Protein AF-A0AA37MUD4-F1 (afdb_monomer_lite)

Foldseek 3Di:
DDQDLVNVLVVCVVVVQVQLSVCVVVLVVVCVVVVPDPVVSVVVSVVSSVVVVVVVCVVVPPPPPPPPPPPDDDPPPDDDPPDDDDDDDDDDDD

pLDDT: mean 76.11, std 21.42, range [36.28, 96.69]

Sequence (94 aa):
MTTTLPDIERALRLLHMSGVRDTLETRVLQAQGSQQPFLETFALILQDELDRRRSRLIEHPISSPDSRRSSRLPKSTGPSTRSCHGKPVSRCIP

Structure (mmCIF, N/CA/C/O backbone):
data_AF-A0AA37MUD4-F1
#
_entry.id   AF-A0AA37MUD4-F1
#
loop_
_atom_site.group_PDB
_atom_site.id
_atom_site.type_symbol
_atom_site.label_atom_id
_atom_site.label_alt_id
_atom_site.label_comp_id
_atom_site.label_asym_id
_atom_site.label_entity_id
_atom_site.label_seq_id
_atom_site.pdbx_PDB_ins_code
_atom_site.Cartn_x
_atom_site.Cartn_y
_atom_site.Cartn_z
_atom_site.occupancy
_atom_site.B_iso_or_equiv
_atom_site.auth_seq_id
_atom_site.auth_comp_id
_atom_site.auth_asym_id
_atom_site.auth_atom_id
_atom_site.pdbx_PDB_model_num
ATOM 1 N N . MET A 1 1 ? -7.889 -16.679 13.704 1.00 57.31 1 MET A N 1
ATOM 2 C CA . MET A 1 1 ? -6.478 -16.382 13.388 1.00 57.31 1 MET A CA 1
ATOM 3 C C . MET A 1 1 ? -6.344 -14.878 13.281 1.00 57.31 1 MET A C 1
ATOM 5 O O . MET A 1 1 ? -6.875 -14.309 12.338 1.00 57.31 1 MET A O 1
ATOM 9 N N . THR A 1 2 ? -5.744 -14.233 14.278 1.00 67.62 2 THR A N 1
ATOM 10 C CA . THR A 1 2 ? -5.464 -12.791 14.262 1.00 67.62 2 THR A CA 1
ATOM 11 C C . THR A 1 2 ? -4.088 -12.603 13.642 1.00 67.62 2 THR A C 1
ATOM 13 O O . THR A 1 2 ? -3.091 -13.010 14.227 1.00 67.62 2 THR A O 1
ATOM 16 N N . THR A 1 3 ? -4.028 -12.054 12.434 1.00 84.06 3 THR A N 1
ATOM 17 C CA 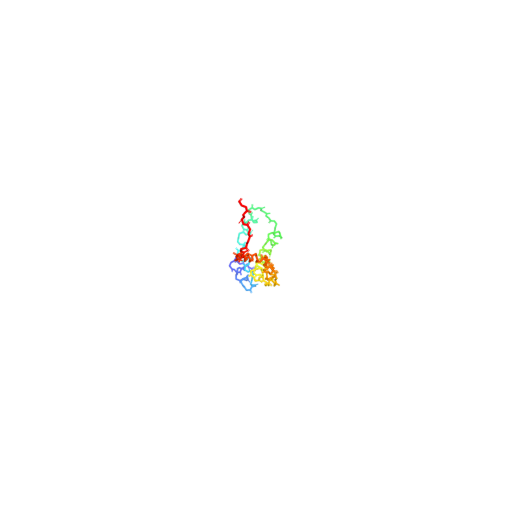. THR A 1 3 ? -2.762 -11.709 11.780 1.00 84.06 3 THR A CA 1
ATOM 18 C C . THR A 1 3 ? -2.300 -10.357 12.296 1.00 84.06 3 THR A C 1
ATOM 20 O O . THR A 1 3 ? -3.036 -9.375 12.184 1.00 84.06 3 THR A O 1
ATOM 23 N N . THR A 1 4 ? -1.106 -10.301 12.875 1.00 91.31 4 THR A N 1
ATOM 24 C CA . THR A 1 4 ? -0.523 -9.038 13.340 1.00 91.31 4 THR A CA 1
ATOM 25 C C . THR A 1 4 ? 0.115 -8.277 12.172 1.00 91.31 4 THR A C 1
ATOM 27 O O . THR A 1 4 ? 0.390 -8.858 11.121 1.00 91.31 4 THR A O 1
ATOM 30 N N . LEU A 1 5 ? 0.374 -6.975 12.334 1.00 88.31 5 LEU A N 1
ATOM 31 C CA . LEU A 1 5 ? 1.057 -6.168 11.311 1.00 88.31 5 LEU A CA 1
ATOM 32 C C . LEU A 1 5 ? 2.423 -6.773 10.890 1.00 88.31 5 LEU A C 1
ATOM 34 O O . LEU A 1 5 ? 2.650 -6.918 9.688 1.00 88.31 5 LEU A O 1
ATOM 38 N N . PRO A 1 6 ? 3.275 -7.270 11.813 1.00 91.25 6 PRO A N 1
ATOM 39 C CA . PRO A 1 6 ? 4.496 -7.995 11.445 1.00 91.25 6 PRO A CA 1
ATOM 40 C C . PRO A 1 6 ? 4.267 -9.265 10.609 1.00 91.25 6 PRO A C 1
ATOM 42 O O . PRO A 1 6 ? 5.086 -9.601 9.745 1.00 91.25 6 PRO A O 1
ATOM 45 N N . ASP A 1 7 ? 3.169 -9.989 10.846 1.00 94.06 7 ASP A N 1
ATOM 46 C CA . ASP A 1 7 ? 2.827 -11.179 10.057 1.00 94.06 7 ASP A CA 1
ATOM 47 C C . ASP A 1 7 ? 2.424 -10.792 8.635 1.00 94.06 7 ASP A C 1
ATOM 49 O O . ASP A 1 7 ? 2.830 -11.452 7.674 1.00 94.06 7 ASP A O 1
ATOM 53 N N . ILE A 1 8 ? 1.691 -9.684 8.497 1.00 93.38 8 ILE A N 1
ATOM 54 C CA . ILE A 1 8 ? 1.322 -9.107 7.204 1.00 93.38 8 ILE A CA 1
ATOM 55 C C . ILE A 1 8 ? 2.585 -8.684 6.445 1.00 93.38 8 ILE A C 1
ATOM 57 O O . ILE A 1 8 ? 2.765 -9.080 5.298 1.00 93.38 8 ILE A O 1
ATOM 61 N N . GLU A 1 9 ? 3.523 -7.978 7.076 1.00 92.94 9 GL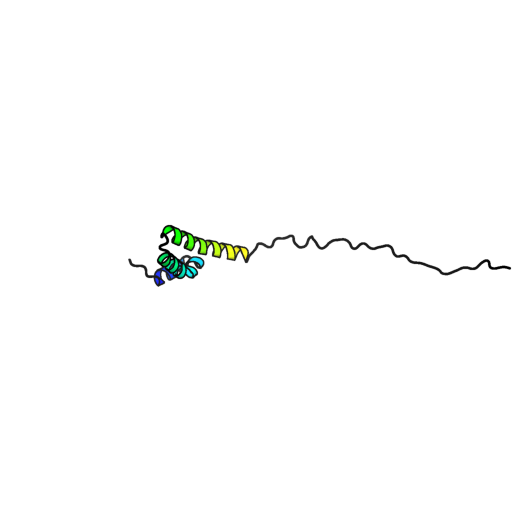U A N 1
ATOM 62 C CA . GLU A 1 9 ? 4.796 -7.607 6.441 1.00 92.94 9 GLU A CA 1
ATOM 63 C C . GLU A 1 9 ? 5.634 -8.820 6.019 1.00 92.94 9 GLU A C 1
ATOM 65 O O . GLU A 1 9 ? 6.284 -8.815 4.967 1.00 92.94 9 GLU A O 1
ATOM 70 N N . ARG A 1 10 ? 5.643 -9.888 6.830 1.00 94.31 10 ARG A N 1
ATOM 71 C CA . ARG A 1 10 ? 6.281 -11.156 6.456 1.00 94.31 10 ARG A CA 1
ATOM 72 C C . ARG A 1 10 ? 5.603 -11.765 5.228 1.00 94.31 10 ARG A C 1
ATOM 74 O O . ARG A 1 10 ? 6.316 -12.143 4.301 1.00 94.31 10 ARG A O 1
ATOM 81 N N . ALA A 1 11 ? 4.275 -11.811 5.183 1.00 94.94 11 ALA A N 1
ATOM 82 C CA . ALA A 1 11 ? 3.535 -12.306 4.025 1.00 94.94 11 ALA A CA 1
ATOM 83 C C . ALA A 1 11 ? 3.801 -11.462 2.765 1.00 94.94 11 ALA A C 1
ATOM 85 O O . ALA A 1 11 ? 4.082 -12.010 1.702 1.00 94.94 11 ALA A O 1
ATOM 86 N N . LEU A 1 12 ? 3.823 -10.133 2.887 1.00 95.25 12 LEU A N 1
ATOM 87 C CA . LEU A 1 12 ? 4.124 -9.220 1.779 1.00 95.25 12 LEU A CA 1
ATOM 88 C C . LEU A 1 12 ? 5.544 -9.407 1.236 1.00 95.25 12 LEU A C 1
ATOM 90 O O . LEU A 1 12 ? 5.751 -9.335 0.024 1.00 95.25 12 LEU A O 1
ATOM 94 N N . ARG A 1 13 ? 6.518 -9.706 2.109 1.00 94.56 13 ARG A N 1
ATOM 95 C CA . ARG A 1 13 ? 7.871 -10.099 1.681 1.00 94.56 13 ARG A CA 1
ATOM 96 C C . ARG A 1 13 ? 7.854 -11.376 0.849 1.00 94.56 13 ARG A C 1
ATOM 98 O O . ARG A 1 13 ? 8.511 -11.398 -0.183 1.00 94.56 13 ARG A O 1
ATOM 105 N N . LEU A 1 14 ? 7.103 -12.399 1.258 1.00 96.06 14 LEU A N 1
ATOM 106 C CA . LEU A 1 14 ? 6.987 -13.661 0.512 1.00 96.06 14 LEU A CA 1
ATOM 107 C C . LEU A 1 14 ? 6.294 -13.479 -0.847 1.00 96.06 14 LEU A C 1
ATOM 109 O O . LEU A 1 14 ? 6.643 -14.151 -1.809 1.00 96.06 14 LEU A O 1
ATOM 113 N N . LEU A 1 15 ? 5.352 -12.539 -0.941 1.00 95.31 15 LEU A N 1
ATOM 114 C CA . LEU A 1 15 ? 4.634 -12.203 -2.176 1.00 95.31 15 LEU A CA 1
ATOM 115 C C . LEU A 1 15 ? 5.383 -11.200 -3.074 1.00 95.31 15 LEU A C 1
ATOM 117 O O . LEU A 1 15 ? 4.862 -10.793 -4.112 1.00 95.31 15 LEU A O 1
ATOM 121 N N . HIS A 1 16 ? 6.589 -10.780 -2.679 1.00 94.75 16 HIS A N 1
ATOM 122 C CA . HIS A 1 16 ? 7.395 -9.758 -3.359 1.00 94.75 16 HIS A CA 1
ATOM 123 C C . HIS A 1 16 ? 6.674 -8.405 -3.533 1.00 94.75 16 HIS A C 1
ATOM 125 O O . HIS A 1 16 ? 7.033 -7.613 -4.404 1.00 94.75 16 HIS A O 1
ATOM 131 N N . MET A 1 17 ? 5.694 -8.105 -2.676 1.00 95.81 17 MET A N 1
ATOM 132 C CA . MET A 1 17 ? 4.900 -6.873 -2.720 1.00 95.81 17 MET A CA 1
ATOM 133 C C . MET A 1 17 ? 5.597 -5.742 -1.958 1.00 95.81 17 MET A C 1
ATOM 135 O O . MET A 1 17 ? 5.133 -5.267 -0.921 1.00 95.81 17 MET A O 1
ATOM 139 N N . SER A 1 18 ? 6.784 -5.366 -2.437 1.00 93.38 18 SER A N 1
ATOM 140 C CA . SER A 1 18 ? 7.633 -4.372 -1.770 1.00 93.38 18 SER A CA 1
ATOM 141 C C . SER A 1 18 ? 7.014 -2.971 -1.722 1.00 93.38 18 SER A C 1
ATOM 143 O O . SER A 1 18 ? 7.231 -2.266 -0.746 1.00 93.38 18 SER A O 1
ATOM 145 N N . GLY A 1 19 ? 6.248 -2.560 -2.737 1.00 94.25 19 GLY A N 1
ATOM 146 C CA . GLY A 1 19 ? 5.521 -1.287 -2.759 1.00 94.25 19 GLY A CA 1
ATOM 147 C C . GLY A 1 19 ? 4.494 -1.217 -1.640 1.00 94.25 19 GLY A C 1
ATOM 148 O O . GLY A 1 19 ? 4.588 -0.327 -0.805 1.00 94.25 19 GLY A O 1
ATOM 149 N N . VAL A 1 20 ? 3.624 -2.227 -1.545 1.00 96.38 20 VAL A N 1
ATOM 150 C CA . VAL A 1 20 ? 2.650 -2.329 -0.447 1.00 96.38 20 VAL A CA 1
ATOM 151 C C . VAL A 1 20 ? 3.336 -2.334 0.907 1.00 96.38 20 VAL A C 1
ATOM 153 O O . VAL A 1 20 ? 2.927 -1.604 1.795 1.00 96.38 20 VAL A O 1
ATOM 156 N N . ARG A 1 21 ? 4.381 -3.147 1.089 1.00 95.88 21 ARG A N 1
ATOM 157 C CA . ARG A 1 21 ? 5.078 -3.237 2.379 1.00 95.88 21 ARG A CA 1
ATOM 158 C C . ARG A 1 21 ? 5.612 -1.880 2.837 1.00 95.88 21 ARG A C 1
ATOM 160 O O . ARG A 1 21 ? 5.519 -1.568 4.015 1.00 95.88 21 ARG A O 1
ATOM 167 N N . ASP A 1 22 ? 6.160 -1.096 1.915 1.00 94.81 22 ASP A N 1
ATOM 168 C CA . ASP A 1 22 ? 6.781 0.183 2.248 1.00 94.81 22 ASP A CA 1
ATOM 169 C C . ASP A 1 22 ? 5.732 1.299 2.481 1.00 94.81 22 ASP A C 1
ATOM 171 O O . ASP A 1 22 ? 6.039 2.277 3.159 1.00 94.81 22 ASP A O 1
ATOM 175 N N . THR A 1 23 ? 4.495 1.162 1.972 1.00 96.38 23 THR A N 1
ATOM 176 C CA . THR A 1 23 ? 3.411 2.155 2.152 1.00 96.38 23 THR A CA 1
ATOM 177 C C . THR A 1 23 ? 2.273 1.706 3.075 1.00 96.38 23 THR A C 1
ATOM 179 O O . THR A 1 23 ? 1.406 2.512 3.404 1.00 96.38 23 THR A O 1
ATOM 182 N N . LEU A 1 24 ? 2.254 0.450 3.530 1.00 94.88 24 LEU A N 1
ATOM 183 C CA . LEU A 1 24 ? 1.133 -0.130 4.278 1.00 94.88 24 LEU A CA 1
ATOM 184 C C . LEU A 1 24 ? 0.780 0.688 5.523 1.00 94.88 24 LEU A C 1
ATOM 186 O O . LEU A 1 24 ? -0.374 1.068 5.705 1.00 94.88 24 LEU A O 1
ATOM 190 N N . GLU A 1 25 ? 1.767 0.966 6.373 1.00 94.31 25 GLU A N 1
ATOM 191 C CA . GLU A 1 25 ? 1.543 1.655 7.645 1.00 94.31 25 GLU A CA 1
ATOM 192 C C . GLU A 1 25 ? 1.035 3.086 7.428 1.00 94.31 25 GLU A C 1
ATOM 194 O O . GLU A 1 25 ? 0.063 3.511 8.053 1.00 94.31 25 GLU A O 1
ATOM 199 N N . THR A 1 26 ? 1.616 3.811 6.468 1.00 95.56 26 THR A N 1
ATOM 200 C CA . THR A 1 26 ? 1.204 5.185 6.158 1.00 95.56 26 THR A CA 1
ATOM 201 C C . THR A 1 26 ? -0.195 5.237 5.547 1.00 95.56 26 THR A C 1
ATOM 203 O O . THR A 1 26 ? -0.994 6.084 5.946 1.00 95.56 26 THR A O 1
ATOM 206 N N . ARG A 1 27 ? -0.541 4.305 4.648 1.00 94.69 27 ARG A N 1
ATOM 207 C CA . ARG A 1 27 ? -1.888 4.185 4.063 1.00 94.69 27 ARG A CA 1
ATOM 208 C C . ARG A 1 27 ? -2.944 3.846 5.112 1.00 94.69 27 ARG A C 1
ATOM 210 O O . ARG A 1 27 ? -4.037 4.405 5.067 1.00 94.69 27 ARG A O 1
ATOM 217 N N . VAL A 1 28 ? -2.620 2.980 6.073 1.00 93.94 28 VAL A N 1
ATOM 218 C CA . VAL A 1 28 ? -3.524 2.634 7.181 1.00 93.94 28 VAL A CA 1
ATOM 219 C C . VAL A 1 28 ? -3.759 3.838 8.093 1.00 93.94 28 VAL A C 1
ATOM 221 O O . VAL A 1 28 ? -4.911 4.147 8.391 1.00 93.94 28 VAL A O 1
ATOM 224 N N . LEU A 1 29 ? -2.702 4.552 8.492 1.00 95.50 29 LEU A N 1
ATOM 225 C CA . LEU A 1 29 ? -2.829 5.757 9.319 1.00 95.50 29 LEU A CA 1
ATOM 226 C C . LEU A 1 29 ? -3.648 6.851 8.618 1.00 95.50 29 LEU A C 1
ATOM 228 O O . LEU A 1 29 ? -4.513 7.471 9.235 1.00 95.50 29 LEU A O 1
ATOM 232 N N . GLN A 1 30 ? -3.420 7.058 7.318 1.00 95.00 30 GLN A N 1
ATOM 233 C CA . GLN A 1 30 ? -4.200 7.999 6.512 1.00 95.00 30 GLN A CA 1
ATOM 234 C C . GLN A 1 30 ? -5.675 7.608 6.460 1.00 95.00 30 GLN A C 1
ATOM 236 O O . GLN A 1 30 ? -6.526 8.445 6.746 1.00 95.00 30 GLN A O 1
ATOM 241 N N . ALA A 1 31 ? -5.974 6.343 6.161 1.00 96.00 31 ALA A N 1
ATOM 242 C CA . ALA A 1 31 ? -7.342 5.848 6.072 1.00 96.00 31 ALA A CA 1
ATOM 243 C C . ALA A 1 31 ? -8.104 5.977 7.394 1.00 96.00 31 ALA A C 1
ATOM 245 O O . ALA A 1 31 ? -9.286 6.313 7.401 1.00 96.00 31 ALA A O 1
ATOM 246 N N . GLN A 1 32 ? -7.425 5.755 8.521 1.00 94.19 32 GLN A N 1
ATOM 247 C CA . GLN A 1 32 ? -8.003 5.966 9.846 1.00 94.19 32 GLN A CA 1
ATOM 248 C C . GLN A 1 32 ? -8.314 7.446 10.097 1.00 94.19 32 GLN A C 1
ATOM 250 O O . GLN A 1 32 ? -9.403 7.766 10.569 1.00 94.19 32 GLN A O 1
ATOM 255 N N . GLY A 1 33 ? -7.387 8.346 9.752 1.00 95.12 33 GLY A N 1
ATOM 256 C CA . GLY A 1 33 ? -7.550 9.787 9.953 1.00 95.12 33 GLY A CA 1
ATOM 257 C C . GLY A 1 33 ? -8.621 10.426 9.065 1.00 95.12 33 GLY A C 1
ATOM 258 O O . GLY A 1 33 ? -9.285 11.366 9.493 1.00 95.12 33 GLY A O 1
ATOM 259 N N . SER A 1 34 ? -8.814 9.916 7.847 1.00 94.56 34 SER A N 1
ATOM 260 C CA . SER A 1 34 ? -9.818 10.413 6.897 1.00 94.56 34 SER A CA 1
ATOM 261 C C . SER A 1 34 ? -11.106 9.587 6.862 1.00 94.56 34 SER A C 1
ATOM 263 O O . SER A 1 34 ? -11.992 9.891 6.066 1.00 94.56 34 SER A O 1
ATOM 265 N N . GLN A 1 35 ? -11.219 8.547 7.699 1.00 94.75 35 GLN A N 1
ATOM 266 C CA . GLN A 1 35 ? -12.303 7.555 7.647 1.00 94.75 35 GLN A CA 1
ATOM 267 C C . GLN A 1 35 ? -12.511 6.990 6.230 1.00 94.75 35 GLN A C 1
ATOM 269 O O . GLN A 1 35 ? -13.638 6.768 5.784 1.00 94.75 35 GLN A O 1
ATOM 274 N N . GLN A 1 36 ? -11.409 6.775 5.511 1.00 95.75 36 GLN A N 1
ATOM 275 C CA . GLN A 1 36 ? -11.440 6.304 4.137 1.00 95.75 36 GLN A CA 1
ATOM 276 C C . GLN A 1 36 ? -12.029 4.884 4.067 1.00 95.75 36 GLN A C 1
ATOM 278 O O . GLN A 1 36 ? -11.662 4.021 4.874 1.00 95.75 36 GLN A O 1
ATOM 283 N N . PRO A 1 37 ? -12.920 4.600 3.100 1.00 96.19 37 PRO A N 1
ATOM 284 C CA . PRO A 1 37 ? -13.457 3.263 2.905 1.00 96.19 37 PRO A CA 1
ATOM 285 C C . PRO A 1 37 ? -12.351 2.242 2.634 1.00 96.19 37 PRO A C 1
ATOM 287 O O . PRO A 1 37 ? -11.449 2.480 1.832 1.00 96.19 37 PRO A O 1
ATOM 290 N N . PHE A 1 38 ? -12.483 1.051 3.223 1.00 93.50 38 PHE A N 1
ATOM 291 C CA . PHE A 1 38 ? -11.503 -0.029 3.077 1.00 93.50 38 PHE A CA 1
ATOM 292 C C . PHE A 1 38 ? -11.139 -0.330 1.616 1.00 93.50 38 PHE A C 1
ATOM 294 O O . PHE A 1 38 ? -9.961 -0.464 1.299 1.00 93.50 38 PHE A O 1
ATOM 301 N N . LEU A 1 39 ? -12.132 -0.424 0.722 1.00 96.50 39 LEU A N 1
ATOM 302 C CA . LEU A 1 39 ? -11.887 -0.722 -0.694 1.00 96.50 39 LEU A CA 1
ATOM 303 C C . LEU A 1 39 ? -11.030 0.345 -1.376 1.00 96.50 39 LEU A C 1
ATOM 305 O O . LEU A 1 39 ? -10.210 0.015 -2.228 1.00 96.50 39 LEU A O 1
ATOM 309 N N . GLU A 1 40 ? -11.202 1.605 -0.994 1.00 96.12 40 GLU A N 1
ATOM 310 C CA . GLU A 1 40 ? -10.446 2.714 -1.559 1.00 96.12 40 GLU A CA 1
ATOM 311 C C . GLU A 1 40 ? -8.996 2.688 -1.063 1.00 96.12 40 GLU A C 1
ATOM 313 O O . GLU A 1 40 ? -8.061 2.739 -1.862 1.00 96.12 40 GLU A O 1
ATOM 318 N N . THR A 1 41 ? -8.792 2.481 0.241 1.00 96.06 41 THR A N 1
ATOM 319 C CA . THR A 1 41 ? -7.456 2.284 0.818 1.00 96.06 41 THR A CA 1
ATOM 320 C C . THR A 1 41 ? -6.757 1.066 0.213 1.00 96.06 41 THR A C 1
ATOM 322 O O . THR A 1 41 ? -5.577 1.135 -0.126 1.00 96.06 41 THR A O 1
ATOM 325 N N . PHE A 1 42 ? -7.479 -0.041 0.029 1.00 95.31 42 PHE A N 1
ATOM 326 C CA . PHE A 1 42 ? -6.945 -1.254 -0.586 1.00 95.31 42 PHE A CA 1
ATOM 327 C C . PHE A 1 42 ? -6.551 -1.025 -2.049 1.00 95.31 42 PHE A C 1
ATOM 329 O O . PHE A 1 42 ? -5.477 -1.461 -2.463 1.00 95.31 42 PHE A O 1
ATOM 336 N N . ALA A 1 43 ? -7.365 -0.294 -2.817 1.00 96.69 43 ALA A N 1
ATOM 337 C CA . ALA A 1 43 ? -7.024 0.090 -4.183 1.00 96.69 43 ALA A CA 1
ATOM 338 C C . ALA A 1 43 ? -5.740 0.930 -4.224 1.00 96.69 43 ALA A C 1
ATOM 340 O O . ALA A 1 43 ? -4.851 0.629 -5.014 1.00 96.69 43 ALA A O 1
ATOM 341 N N . LEU A 1 44 ? -5.597 1.926 -3.344 1.00 96.25 44 LEU A N 1
ATOM 342 C CA . LEU A 1 44 ? -4.386 2.751 -3.263 1.00 96.25 44 LEU A CA 1
ATOM 343 C C . LEU A 1 44 ? -3.142 1.932 -2.911 1.00 96.25 44 LEU A C 1
ATOM 345 O O . LEU A 1 44 ? -2.105 2.085 -3.549 1.00 96.25 44 LEU A O 1
ATOM 349 N N . ILE A 1 45 ? -3.263 1.025 -1.944 1.00 95.94 45 ILE A N 1
ATOM 350 C CA . ILE A 1 45 ? -2.177 0.121 -1.566 1.00 95.94 45 ILE A CA 1
ATOM 351 C C . ILE A 1 45 ? -1.754 -0.750 -2.761 1.00 95.94 45 ILE A C 1
ATOM 353 O O . ILE A 1 45 ? -0.564 -0.886 -3.032 1.00 95.94 45 ILE A O 1
ATOM 357 N N . LEU A 1 46 ? -2.703 -1.322 -3.509 1.00 95.88 46 LEU A N 1
ATOM 358 C CA . LEU A 1 46 ? -2.380 -2.111 -4.703 1.00 95.88 46 LEU A CA 1
ATOM 359 C C . LEU A 1 46 ? -1.708 -1.272 -5.795 1.00 95.88 46 LEU A C 1
ATOM 361 O O . LEU A 1 46 ? -0.784 -1.759 -6.449 1.00 95.88 46 LEU A O 1
ATOM 365 N N . GLN A 1 47 ? -2.140 -0.024 -5.973 1.00 95.44 47 GLN A N 1
ATOM 366 C CA . GLN A 1 47 ? -1.531 0.891 -6.936 1.00 95.44 47 GLN A CA 1
ATOM 367 C C . GLN A 1 47 ? -0.069 1.182 -6.594 1.00 95.44 47 GLN A C 1
ATOM 369 O O . GLN A 1 47 ? 0.771 1.093 -7.485 1.00 95.44 47 GLN A O 1
ATOM 374 N N . ASP A 1 48 ? 0.264 1.395 -5.317 1.00 95.62 48 ASP A N 1
ATOM 375 C CA . ASP A 1 48 ? 1.650 1.631 -4.883 1.00 95.62 48 ASP A CA 1
ATOM 376 C C . ASP A 1 48 ? 2.595 0.478 -5.302 1.00 95.62 48 ASP A C 1
ATOM 378 O O . ASP A 1 48 ? 3.756 0.688 -5.669 1.00 95.62 48 ASP A O 1
ATOM 382 N N . GLU A 1 49 ? 2.105 -0.766 -5.301 1.00 95.88 49 GLU A N 1
ATOM 383 C CA . GLU A 1 49 ? 2.864 -1.924 -5.788 1.00 95.88 49 GLU A CA 1
ATOM 384 C C . GLU A 1 49 ? 2.980 -1.972 -7.313 1.00 95.88 49 GLU A C 1
ATOM 386 O O . GLU A 1 49 ? 4.066 -2.248 -7.836 1.00 95.88 49 GLU A O 1
ATOM 391 N N . LEU A 1 50 ? 1.891 -1.708 -8.039 1.00 95.12 50 LEU A N 1
ATOM 392 C CA . LEU A 1 50 ? 1.919 -1.669 -9.502 1.00 95.12 50 LEU A CA 1
ATOM 393 C C . LEU A 1 50 ? 2.848 -0.565 -10.013 1.00 95.12 50 LEU A C 1
ATOM 395 O O . LEU A 1 50 ? 3.657 -0.812 -10.913 1.00 95.12 50 LEU A O 1
ATOM 399 N N . ASP A 1 51 ? 2.802 0.608 -9.391 1.00 93.75 51 ASP A N 1
ATOM 400 C CA . ASP A 1 51 ? 3.670 1.735 -9.713 1.00 93.75 51 ASP A CA 1
ATOM 401 C C . ASP A 1 51 ? 5.132 1.392 -9.453 1.00 93.75 51 ASP A C 1
ATOM 403 O O . ASP A 1 51 ? 5.988 1.648 -10.299 1.00 93.75 51 ASP A O 1
ATOM 407 N N . ARG A 1 52 ? 5.446 0.705 -8.351 1.00 91.81 52 ARG A N 1
ATOM 408 C CA . ARG A 1 52 ? 6.819 0.255 -8.100 1.00 91.81 52 ARG A CA 1
ATOM 409 C C . ARG A 1 52 ? 7.320 -0.737 -9.146 1.00 91.81 52 ARG A C 1
ATOM 411 O O . ARG A 1 52 ? 8.478 -0.651 -9.564 1.00 91.81 52 ARG A O 1
ATOM 418 N N . ARG A 1 53 ? 6.480 -1.683 -9.576 1.00 93.31 53 ARG A N 1
ATOM 419 C CA . ARG A 1 53 ? 6.829 -2.629 -10.653 1.00 93.31 53 ARG A CA 1
ATOM 420 C C . ARG A 1 53 ? 7.061 -1.898 -11.968 1.00 93.31 53 ARG A C 1
ATOM 422 O O . ARG A 1 53 ? 8.019 -2.204 -12.676 1.00 93.31 53 ARG A O 1
ATOM 429 N N . ARG A 1 54 ? 6.224 -0.905 -12.267 1.00 89.12 54 ARG A N 1
ATOM 430 C CA . ARG A 1 54 ? 6.338 -0.081 -13.470 1.00 89.12 54 ARG A CA 1
ATOM 431 C C . ARG A 1 54 ? 7.584 0.804 -13.451 1.00 89.12 54 ARG A C 1
ATOM 433 O O . ARG A 1 54 ? 8.285 0.853 -14.455 1.00 89.12 54 ARG A O 1
ATOM 440 N N . SER A 1 55 ? 7.910 1.438 -12.328 1.00 85.56 55 SER A N 1
ATOM 441 C CA . SER A 1 55 ? 9.111 2.270 -12.188 1.00 85.56 55 SER A CA 1
ATOM 442 C C . SER A 1 55 ? 10.394 1.470 -12.414 1.00 85.56 55 SER A C 1
ATOM 444 O O . SER A 1 55 ? 11.264 1.925 -13.146 1.00 85.56 55 SER A O 1
ATOM 446 N N . ARG A 1 56 ? 10.479 0.227 -11.917 1.00 76.69 56 ARG A N 1
ATOM 447 C CA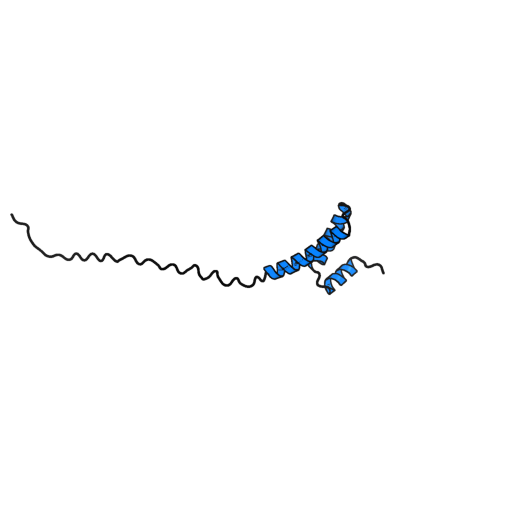 . ARG A 1 56 ? 11.616 -0.672 -12.214 1.00 76.69 56 ARG A CA 1
ATOM 448 C C . ARG A 1 56 ? 11.738 -1.014 -13.704 1.00 76.69 56 ARG A C 1
ATOM 450 O O . ARG A 1 56 ? 12.846 -1.167 -14.204 1.00 76.69 56 ARG A O 1
ATOM 457 N N . LEU A 1 57 ? 10.616 -1.133 -14.420 1.00 71.44 57 LEU A N 1
ATOM 458 C CA . LEU A 1 57 ? 10.619 -1.338 -15.875 1.00 71.44 57 LEU A CA 1
ATOM 459 C C . LEU A 1 57 ? 11.055 -0.076 -16.633 1.00 71.44 57 LEU A C 1
ATOM 461 O O . LEU A 1 57 ? 11.676 -0.188 -17.683 1.00 71.44 57 LEU A O 1
ATOM 465 N N . ILE A 1 58 ? 10.754 1.115 -16.108 1.00 62.00 58 ILE A N 1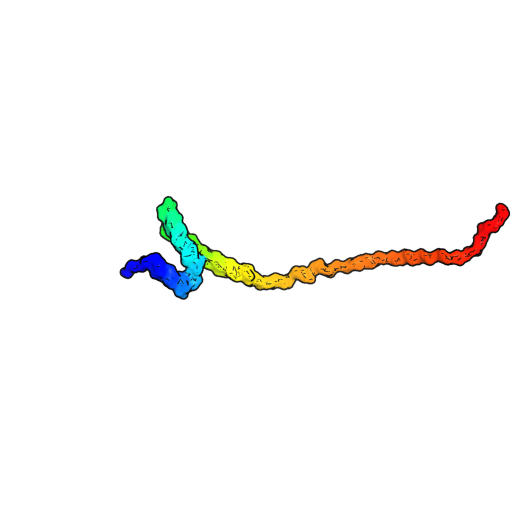
ATOM 466 C CA . ILE A 1 58 ? 11.159 2.399 -16.700 1.00 62.00 58 ILE A CA 1
ATOM 467 C C . ILE A 1 58 ? 12.632 2.720 -16.406 1.00 62.00 58 ILE A C 1
ATOM 469 O O . ILE A 1 58 ? 13.275 3.332 -17.251 1.00 62.00 58 ILE A O 1
ATOM 473 N N . GLU A 1 59 ? 13.185 2.287 -15.267 1.00 58.22 59 GLU A N 1
ATOM 474 C CA . GLU A 1 59 ? 14.628 2.368 -14.958 1.00 58.22 59 GLU A CA 1
ATOM 475 C C . GLU A 1 59 ? 15.483 1.399 -15.792 1.00 58.22 59 GLU A C 1
ATOM 477 O O . GLU A 1 59 ? 16.677 1.628 -15.989 1.00 58.22 59 GLU A O 1
ATOM 482 N N . HIS A 1 60 ? 14.857 0.377 -16.382 1.00 54.25 60 HIS A N 1
ATOM 483 C CA . HIS A 1 60 ? 15.405 -0.412 -17.484 1.00 54.25 60 HIS A CA 1
ATOM 484 C C . HIS A 1 60 ? 14.685 -0.080 -18.795 1.00 54.25 60 HIS A C 1
ATOM 486 O O . HIS A 1 60 ? 14.079 -0.971 -19.400 1.00 54.25 60 HIS A O 1
ATOM 492 N N . PRO A 1 61 ? 14.712 1.178 -19.272 1.00 52.75 61 PRO A N 1
ATOM 493 C CA . PRO A 1 61 ? 14.100 1.460 -20.545 1.00 52.75 61 PRO A CA 1
ATOM 494 C C . PRO A 1 61 ? 14.919 0.696 -21.581 1.00 52.75 61 PRO A C 1
ATOM 496 O O . PRO A 1 61 ? 16.127 0.906 -21.729 1.00 52.75 61 PRO A O 1
ATOM 499 N N . ILE A 1 62 ? 14.247 -0.225 -22.272 1.00 58.25 62 ILE A N 1
ATOM 500 C CA . ILE A 1 62 ? 14.662 -0.736 -23.574 1.00 58.25 62 ILE A CA 1
ATOM 501 C C . ILE A 1 62 ? 15.228 0.466 -24.317 1.00 58.25 62 ILE A C 1
ATOM 503 O O . ILE A 1 62 ? 14.507 1.432 -24.574 1.00 58.25 62 ILE A O 1
ATOM 507 N N . SER A 1 63 ? 16.542 0.440 -24.545 1.00 44.16 63 SER A N 1
ATOM 508 C CA . SER A 1 63 ? 17.273 1.504 -25.214 1.00 44.16 63 SER A CA 1
ATOM 509 C C . SER A 1 63 ? 16.465 1.934 -26.428 1.00 44.16 63 SER A C 1
ATOM 511 O O . SER A 1 63 ? 16.262 1.106 -27.318 1.00 44.16 63 SER A O 1
ATOM 513 N N . SER A 1 64 ? 15.988 3.179 -26.482 1.00 44.69 64 SER A N 1
ATOM 514 C CA . SER A 1 64 ? 15.457 3.680 -27.744 1.00 44.69 64 SER A CA 1
ATOM 515 C C . SER A 1 64 ? 16.628 3.657 -28.736 1.00 44.69 64 SER A C 1
ATOM 517 O O . SER A 1 64 ? 17.666 4.286 -28.489 1.00 44.69 64 SER A O 1
ATOM 519 N N . PRO A 1 65 ? 16.563 2.875 -29.824 1.00 55.56 65 PRO A N 1
ATOM 520 C CA . PRO A 1 65 ? 17.675 2.786 -30.741 1.00 55.56 65 PRO A CA 1
ATOM 521 C C . PRO A 1 65 ? 17.469 3.828 -31.836 1.00 55.56 65 PRO A C 1
ATOM 523 O O . PRO A 1 65 ? 17.260 3.436 -32.970 1.00 55.56 65 PRO A O 1
ATOM 526 N N . ASP A 1 66 ? 17.485 5.139 -31.538 1.00 54.44 66 ASP A N 1
ATOM 527 C CA . ASP A 1 66 ? 17.536 6.120 -32.646 1.00 54.44 66 ASP A CA 1
ATOM 528 C C . ASP A 1 66 ? 17.965 7.570 -32.338 1.00 54.44 66 ASP A C 1
ATOM 530 O O . ASP A 1 66 ? 17.609 8.501 -33.051 1.00 54.44 66 ASP A O 1
ATOM 534 N N . SER A 1 67 ? 18.803 7.816 -31.324 1.00 55.31 67 SER A N 1
ATOM 535 C CA . SER A 1 67 ? 19.381 9.169 -31.134 1.00 55.31 67 SER A CA 1
ATOM 536 C C . SER A 1 67 ? 20.682 9.407 -31.936 1.00 55.31 67 SER A C 1
ATOM 538 O O . SER A 1 67 ? 21.156 10.531 -32.091 1.00 55.31 67 SER A O 1
ATOM 540 N N . ARG A 1 68 ? 21.272 8.362 -32.541 1.00 53.19 68 ARG A N 1
ATOM 541 C CA . ARG A 1 68 ? 22.540 8.469 -33.300 1.00 53.19 68 ARG A CA 1
ATOM 542 C C . ARG A 1 68 ? 22.392 8.883 -34.773 1.00 53.19 68 ARG A C 1
ATOM 544 O O . ARG A 1 68 ? 23.404 8.979 -35.468 1.00 53.19 68 ARG A O 1
ATOM 551 N N . ARG A 1 69 ? 21.177 9.161 -35.263 1.00 51.69 69 ARG A N 1
ATOM 552 C CA . ARG A 1 69 ? 20.928 9.557 -36.666 1.00 51.69 69 ARG A CA 1
ATOM 553 C C . ARG A 1 69 ? 20.856 11.073 -36.899 1.00 51.69 69 ARG A C 1
ATOM 555 O O . ARG A 1 69 ? 20.605 11.489 -38.020 1.00 51.69 69 ARG A O 1
ATOM 562 N N . SER A 1 70 ? 21.129 11.907 -35.891 1.00 51.56 70 SER A N 1
ATOM 563 C CA . SER A 1 70 ? 21.060 13.374 -36.037 1.00 51.56 70 SER A CA 1
ATOM 564 C C . SER A 1 70 ? 22.410 14.077 -36.281 1.00 51.56 70 SER A C 1
ATOM 566 O O . SER A 1 70 ? 22.434 15.294 -36.438 1.00 51.56 70 SER A O 1
ATOM 568 N N . SER A 1 71 ? 23.543 13.363 -36.338 1.00 52.41 71 SER A N 1
ATOM 569 C CA . SER A 1 71 ? 24.884 13.985 -36.417 1.00 52.41 71 SER A CA 1
ATOM 570 C C . SER A 1 71 ? 25.559 13.964 -37.798 1.00 52.41 71 SER A C 1
ATOM 572 O O . SER A 1 71 ? 26.742 14.282 -37.904 1.00 52.41 71 SER A O 1
ATOM 574 N N . ARG A 1 72 ? 24.841 13.644 -38.883 1.00 51.62 72 ARG A N 1
ATOM 575 C CA . ARG A 1 72 ? 25.371 13.763 -40.256 1.00 51.62 72 ARG A CA 1
ATOM 576 C C . ARG A 1 72 ? 24.650 14.850 -41.049 1.00 51.62 72 ARG A C 1
ATOM 578 O O . ARG A 1 72 ? 23.920 14.566 -41.990 1.00 51.62 72 ARG A O 1
ATOM 585 N N . LEU A 1 73 ? 24.910 16.104 -40.686 1.00 60.59 73 LEU A N 1
ATOM 586 C CA . LEU A 1 73 ? 24.825 17.208 -41.642 1.00 60.59 73 LEU A CA 1
ATOM 587 C C . LEU A 1 73 ? 26.183 17.319 -42.361 1.00 60.59 73 LEU A C 1
ATOM 589 O O . LEU A 1 73 ? 27.217 17.367 -41.686 1.00 60.59 73 LEU A O 1
ATOM 593 N N . PRO A 1 74 ? 26.231 17.314 -43.705 1.00 55.56 74 PRO A N 1
ATOM 594 C CA . PRO A 1 74 ? 27.478 17.491 -44.437 1.00 55.56 74 PRO A CA 1
ATOM 595 C C . PRO A 1 74 ? 27.999 18.919 -44.235 1.00 55.56 74 PRO A C 1
ATOM 597 O O . PRO A 1 74 ? 27.274 19.895 -44.422 1.00 55.56 74 PRO A O 1
ATOM 600 N N . LYS A 1 75 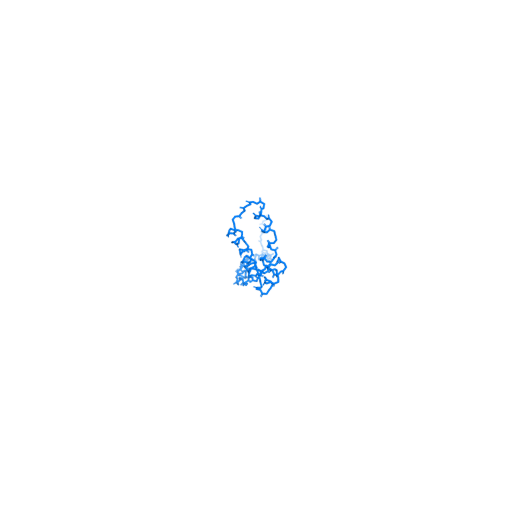? 29.276 19.043 -43.855 1.00 59.75 75 LYS A N 1
ATOM 601 C CA . LYS A 1 75 ? 29.982 20.327 -43.827 1.00 59.75 75 LYS A CA 1
ATOM 602 C C . LYS A 1 75 ? 30.023 20.876 -45.253 1.00 59.75 75 LYS A C 1
ATOM 604 O O . LYS A 1 75 ? 30.622 20.256 -46.127 1.00 59.75 75 LYS A O 1
ATOM 609 N N . SER A 1 76 ? 29.408 22.031 -45.478 1.00 53.38 76 SER A N 1
ATOM 610 C CA . SER A 1 76 ? 29.572 22.801 -46.706 1.00 53.38 76 SER A CA 1
ATOM 611 C C . SER A 1 76 ? 31.038 23.225 -46.835 1.00 53.38 76 SER A C 1
ATOM 613 O O . SER A 1 76 ? 31.489 24.165 -46.181 1.00 53.38 76 SER A O 1
ATOM 615 N N . THR A 1 77 ? 31.807 22.521 -47.658 1.00 59.69 77 THR A N 1
ATOM 616 C CA . THR A 1 77 ? 33.072 23.031 -48.188 1.00 59.69 77 THR A CA 1
ATOM 617 C C . THR A 1 77 ? 32.749 24.167 -49.154 1.00 59.69 77 THR A C 1
ATOM 619 O O . THR A 1 77 ? 32.309 23.923 -50.275 1.00 59.69 77 THR A O 1
ATOM 622 N N . GLY A 1 78 ? 32.917 25.411 -48.702 1.00 52.28 78 GLY A N 1
ATOM 623 C CA . GLY A 1 78 ? 32.903 26.583 -49.578 1.00 52.28 78 GLY A CA 1
ATOM 624 C C . GLY A 1 78 ? 34.139 26.603 -50.493 1.00 52.28 78 GLY A C 1
ATOM 625 O O . GLY A 1 78 ? 35.188 26.073 -50.112 1.00 52.28 78 GLY A O 1
ATOM 626 N N . PRO A 1 79 ? 34.040 27.175 -51.706 1.00 51.91 79 PRO A N 1
ATOM 627 C CA . PRO A 1 79 ? 35.114 27.138 -52.687 1.00 51.91 79 PRO A CA 1
ATOM 628 C C . PRO A 1 79 ? 36.301 28.021 -52.282 1.00 51.91 79 PRO A C 1
ATOM 630 O O . PRO A 1 79 ? 36.165 29.179 -51.894 1.00 51.91 79 PRO A O 1
ATOM 633 N N . SER A 1 80 ? 37.486 27.431 -52.417 1.00 52.56 80 SER A N 1
ATOM 634 C CA . SER A 1 80 ? 38.802 28.044 -52.262 1.00 52.56 80 SER A CA 1
ATOM 635 C C . SER A 1 80 ? 39.015 29.139 -53.316 1.00 52.56 80 SER A C 1
ATOM 637 O O . SER A 1 80 ? 39.272 28.843 -54.482 1.00 52.56 80 SER A O 1
ATOM 639 N N . THR A 1 81 ? 38.958 30.412 -52.919 1.00 55.22 81 THR A N 1
ATOM 640 C CA . THR A 1 81 ? 39.483 31.519 -53.732 1.00 55.22 81 THR A CA 1
ATOM 641 C C . THR A 1 81 ? 41.005 31.527 -53.634 1.00 55.22 81 THR A C 1
ATOM 643 O O . THR A 1 81 ? 41.599 32.202 -52.792 1.00 55.22 81 THR A O 1
ATOM 646 N N . ARG A 1 82 ? 41.657 30.742 -54.492 1.00 43.38 82 ARG A N 1
ATOM 647 C CA . ARG A 1 82 ? 43.101 30.812 -54.715 1.00 43.38 82 ARG A CA 1
ATOM 648 C C . ARG A 1 82 ? 43.368 31.982 -55.675 1.00 43.38 82 ARG A C 1
ATOM 650 O O . ARG A 1 82 ? 43.330 31.817 -56.888 1.00 43.38 82 ARG A O 1
ATOM 657 N N . SER A 1 83 ? 43.555 33.186 -55.129 1.00 45.88 83 SER A N 1
ATOM 658 C CA . SER A 1 83 ? 43.972 34.368 -55.897 1.00 45.88 83 SER A CA 1
ATOM 659 C C . SER A 1 83 ? 45.470 34.273 -56.189 1.00 45.88 83 SER A C 1
ATOM 661 O O . SER A 1 83 ? 46.308 34.588 -55.346 1.00 45.88 83 SER A O 1
ATOM 663 N N . CYS A 1 84 ? 45.806 33.790 -57.382 1.00 44.12 84 CYS A N 1
ATOM 664 C CA . CYS A 1 84 ? 47.150 33.848 -57.940 1.00 44.12 84 CYS A CA 1
ATOM 665 C C . CYS A 1 84 ? 47.322 35.205 -58.636 1.00 44.12 84 CYS A C 1
ATOM 667 O O . CYS A 1 84 ? 46.791 35.395 -59.724 1.00 44.12 84 CYS A O 1
ATOM 669 N N . HIS A 1 85 ? 48.061 36.141 -58.040 1.00 47.59 85 HIS A N 1
ATOM 670 C CA . HIS A 1 85 ? 48.506 37.358 -58.729 1.00 47.59 85 HIS A CA 1
ATOM 671 C C . HIS A 1 85 ? 50.036 37.447 -58.703 1.00 47.59 85 HIS A C 1
ATOM 673 O O . HIS A 1 85 ? 50.633 38.176 -57.915 1.00 47.59 85 HIS A O 1
ATOM 679 N N . GLY A 1 86 ? 50.664 36.677 -59.596 1.00 41.62 86 GLY A N 1
ATOM 680 C CA . GLY A 1 86 ? 52.001 36.947 -60.123 1.00 41.62 86 GLY A CA 1
ATOM 681 C C . GLY A 1 86 ? 51.860 37.649 -61.478 1.00 41.62 86 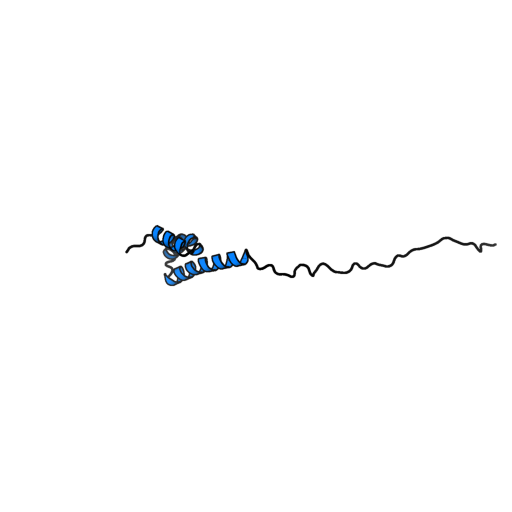GLY A C 1
ATOM 682 O O . GLY A 1 86 ? 51.176 37.142 -62.360 1.00 41.62 86 GLY A O 1
ATOM 683 N N . LYS A 1 87 ? 52.445 38.846 -61.600 1.00 51.03 87 LYS A N 1
ATOM 684 C CA . LYS A 1 87 ? 52.347 39.799 -62.728 1.00 51.03 87 LYS A CA 1
ATOM 685 C C . LYS A 1 87 ? 52.815 39.218 -64.081 1.00 51.03 87 LYS A C 1
ATOM 687 O O . LYS A 1 87 ? 53.663 38.330 -64.086 1.00 51.03 87 LYS A O 1
ATOM 692 N N . PRO A 1 88 ? 52.414 39.838 -65.213 1.00 46.03 88 PRO A N 1
ATOM 693 C CA . PRO A 1 88 ? 53.440 40.539 -65.997 1.00 46.03 88 PRO A CA 1
ATOM 694 C C . PRO A 1 88 ? 53.029 41.902 -66.603 1.00 46.03 88 PRO A C 1
ATOM 696 O O . PRO A 1 88 ? 51.907 42.138 -67.032 1.00 46.03 88 PRO A O 1
ATOM 699 N N . VAL A 1 89 ? 54.036 42.779 -66.601 1.00 49.16 89 VAL A N 1
ATOM 700 C CA . VAL A 1 89 ? 54.402 43.915 -67.472 1.00 49.16 89 VAL A CA 1
ATOM 701 C C . VAL A 1 89 ? 53.504 44.219 -68.693 1.00 49.16 89 VAL A C 1
ATOM 703 O O . VAL A 1 89 ? 53.472 43.446 -69.643 1.00 49.16 89 VAL A O 1
ATOM 706 N N . SER A 1 90 ? 52.902 45.417 -68.757 1.00 43.91 90 SER A N 1
ATOM 707 C CA . SER A 1 90 ? 53.166 46.429 -69.811 1.00 43.91 90 SER A CA 1
ATOM 708 C C . SER A 1 90 ? 52.186 47.620 -69.770 1.00 43.91 90 SER A C 1
ATOM 710 O O . SER A 1 90 ? 50.997 47.446 -69.528 1.00 43.91 90 SER A O 1
ATOM 712 N N . ARG A 1 91 ? 52.727 48.802 -70.116 1.00 40.12 91 ARG A N 1
ATOM 713 C CA . ARG A 1 91 ? 52.094 50.108 -70.430 1.00 40.12 91 ARG A CA 1
ATOM 714 C C . ARG A 1 91 ? 51.924 51.135 -69.299 1.00 40.12 91 ARG A C 1
ATOM 716 O O . ARG A 1 91 ? 50.819 51.424 -68.863 1.00 40.12 91 ARG A O 1
ATOM 723 N N . CYS A 1 92 ? 53.036 51.802 -68.987 1.00 36.28 92 CYS A N 1
ATOM 724 C CA . CYS A 1 92 ? 53.079 53.253 -68.762 1.00 36.28 92 CYS A CA 1
ATOM 725 C C . CYS A 1 92 ? 53.986 53.851 -69.847 1.00 36.28 92 CYS A C 1
ATOM 727 O O . CYS A 1 92 ? 55.109 53.368 -69.891 1.00 36.28 92 CYS A O 1
ATOM 729 N N . ILE A 1 93 ? 53.520 54.805 -70.676 1.00 39.22 93 ILE A N 1
ATOM 730 C CA . ILE A 1 93 ? 54.231 55.935 -71.357 1.00 39.22 93 ILE A CA 1
ATOM 731 C C . ILE A 1 93 ? 53.129 56.830 -71.994 1.00 39.22 93 ILE A C 1
ATOM 733 O O . ILE A 1 93 ? 52.141 56.246 -72.458 1.00 39.22 93 ILE A O 1
ATOM 737 N N . PRO A 1 94 ? 53.271 58.169 -72.124 1.00 56.59 94 PRO A N 1
ATOM 738 C CA . PRO A 1 94 ? 54.353 59.062 -71.676 1.00 56.59 94 PRO A CA 1
ATOM 739 C C . PRO A 1 94 ? 54.025 59.877 -70.424 1.00 56.59 94 PRO A C 1
ATOM 741 O O . PRO A 1 94 ? 52.830 60.136 -70.168 1.00 56.59 94 PRO A O 1
#

Organism: NCBI:txid1544861

Radius of gyration: 36.73 Å; chains: 1; bounding box: 68×75×86 Å

Secondary structure (DSSP, 8-state):
----HHHHHHHHHHTT-HHHHHHHHHHHHHHHHHT--HHHHHHHHHHHHHHHHHHHHHHS----S-STTS--PPP-------------------